Protein AF-A0A679HUK0-F1 (afdb_monomer_lite)

Sequence (175 aa):
MISPETLSTVLRGVQVLDRDTLTGLGFFESKTGNPAFLQAEISVLAPSLSQALGKASPKDMATFYTVVLDVNRKRAVTSGGIFIDNQRRLHLTLANCRSTPSGGQDYTSAMELDTRDEPLLPVSQHRFRTAFQPDEAWIKSSQLEKRPSFPAYETAYGDPAKTIVIDLNRIPPPA

Structure (mmCIF, N/CA/C/O backbone):
data_AF-A0A679HUK0-F1
#
_entry.id   AF-A0A679HUK0-F1
#
loop_
_atom_site.group_PDB
_atom_site.id
_atom_site.type_symbol
_atom_site.label_atom_id
_atom_site.label_alt_id
_atom_site.label_comp_id
_atom_site.label_asym_id
_atom_site.label_entity_id
_atom_site.label_seq_id
_atom_site.pdbx_PDB_ins_code
_atom_site.Cartn_x
_atom_site.Cartn_y
_atom_site.Cartn_z
_atom_site.occupancy
_atom_site.B_iso_or_equiv
_atom_site.auth_seq_id
_atom_site.auth_comp_id
_atom_site.auth_asym_id
_atom_site.auth_atom_id
_atom_site.pdbx_PDB_model_num
ATOM 1 N N . MET A 1 1 ? -16.331 -4.026 5.867 1.00 74.88 1 MET A N 1
ATOM 2 C CA . MET A 1 1 ? -16.150 -4.170 4.408 1.00 74.88 1 MET A CA 1
ATOM 3 C C . MET A 1 1 ? -15.880 -2.800 3.793 1.00 74.88 1 MET A C 1
ATOM 5 O O . MET A 1 1 ? -16.503 -1.832 4.226 1.00 74.88 1 MET A O 1
ATOM 9 N N . ILE A 1 2 ? -14.925 -2.716 2.864 1.00 89.44 2 ILE A N 1
ATOM 10 C CA . ILE A 1 2 ? -14.537 -1.503 2.122 1.00 89.44 2 ILE A CA 1
ATOM 11 C C . ILE A 1 2 ? -14.916 -1.687 0.649 1.00 89.44 2 ILE A C 1
ATOM 13 O O . ILE A 1 2 ? -14.751 -2.791 0.132 1.00 89.44 2 ILE A O 1
ATOM 17 N N . SER A 1 3 ? -15.437 -0.652 -0.014 1.00 93.81 3 SER A N 1
ATOM 18 C CA . SER A 1 3 ? -15.816 -0.751 -1.429 1.00 93.81 3 SER A CA 1
ATOM 19 C C . SER A 1 3 ? -14.599 -0.599 -2.361 1.00 93.81 3 SER A C 1
ATOM 21 O O . SER A 1 3 ? -13.603 0.026 -1.967 1.00 93.81 3 SER A O 1
ATOM 23 N N . PRO A 1 4 ? -14.651 -1.136 -3.594 1.00 95.00 4 PRO A N 1
ATOM 24 C CA . PRO A 1 4 ? -13.593 -0.950 -4.589 1.00 95.00 4 PRO A CA 1
ATOM 25 C C . PRO A 1 4 ? -13.323 0.524 -4.921 1.00 95.00 4 PRO A C 1
ATOM 27 O O . PRO A 1 4 ? -12.180 0.909 -5.162 1.00 95.00 4 PRO A O 1
ATOM 30 N N . GLU A 1 5 ? -14.351 1.370 -4.906 1.00 95.25 5 GLU A N 1
ATOM 31 C CA . GLU A 1 5 ? -14.251 2.798 -5.220 1.00 95.25 5 GLU A CA 1
ATOM 32 C C . GLU A 1 5 ? -13.513 3.546 -4.108 1.00 95.25 5 GLU A C 1
ATOM 34 O O . GLU A 1 5 ? -12.573 4.294 -4.385 1.00 95.25 5 GLU A O 1
ATOM 39 N N . THR A 1 6 ? -13.863 3.286 -2.840 1.00 94.50 6 THR A N 1
ATOM 40 C CA . THR A 1 6 ? -13.121 3.825 -1.691 1.00 94.50 6 THR A CA 1
ATOM 41 C C . THR A 1 6 ? -11.671 3.362 -1.726 1.00 94.50 6 THR A C 1
ATOM 43 O O . THR A 1 6 ? -10.765 4.169 -1.523 1.00 94.50 6 THR A O 1
ATOM 46 N N . LEU A 1 7 ? -11.429 2.082 -2.023 1.00 95.31 7 LEU A N 1
ATOM 47 C CA . LEU A 1 7 ? -10.069 1.560 -2.086 1.00 95.31 7 LEU A CA 1
ATOM 48 C C . LEU A 1 7 ? -9.275 2.162 -3.253 1.00 95.31 7 LEU A C 1
ATOM 50 O O . LEU A 1 7 ? -8.096 2.454 -3.094 1.00 95.31 7 LEU A O 1
ATOM 54 N N . SER A 1 8 ? -9.917 2.441 -4.388 1.00 96.19 8 SER A N 1
ATOM 55 C CA . SER A 1 8 ? -9.291 3.168 -5.498 1.00 96.19 8 SER A CA 1
ATOM 56 C C . SER A 1 8 ? -8.865 4.576 -5.082 1.00 96.19 8 SER A C 1
ATOM 58 O O . SER A 1 8 ? -7.758 5.004 -5.399 1.00 96.19 8 SER A O 1
ATOM 60 N N . THR A 1 9 ? -9.718 5.295 -4.344 1.00 95.12 9 THR A N 1
ATOM 61 C CA . THR A 1 9 ? -9.385 6.615 -3.782 1.00 95.12 9 THR A CA 1
ATOM 62 C C . THR A 1 9 ? -8.220 6.531 -2.802 1.00 95.12 9 THR A C 1
ATOM 64 O O . THR A 1 9 ? -7.306 7.347 -2.886 1.00 95.12 9 THR A O 1
ATOM 67 N N . VAL A 1 10 ? -8.195 5.510 -1.941 1.00 95.38 10 VAL A N 1
ATOM 68 C CA . VAL A 1 10 ? -7.056 5.260 -1.051 1.00 95.38 10 VAL A CA 1
ATOM 69 C C . VAL A 1 10 ? -5.779 5.011 -1.855 1.00 95.38 10 VAL A C 1
ATOM 71 O O . VAL A 1 10 ? -4.801 5.716 -1.656 1.00 95.38 10 VAL A O 1
ATOM 74 N N . LEU A 1 11 ? -5.763 4.065 -2.797 1.00 95.75 11 LEU A N 1
ATOM 75 C CA . LEU A 1 11 ? -4.545 3.746 -3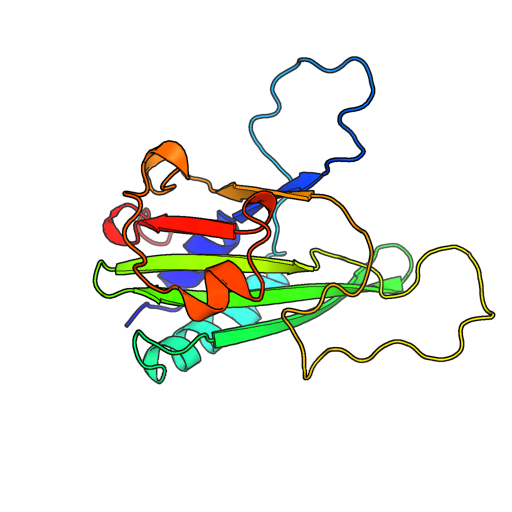.554 1.00 95.75 11 LEU A CA 1
ATOM 76 C C . LEU A 1 11 ? -4.025 4.950 -4.359 1.00 95.75 11 LEU A C 1
ATOM 78 O O . LEU A 1 11 ? -2.816 5.155 -4.424 1.00 95.75 11 LEU A O 1
ATOM 82 N N . ARG A 1 12 ? -4.918 5.795 -4.899 1.00 95.25 12 ARG A N 1
ATOM 83 C CA . ARG A 1 12 ? -4.548 7.066 -5.558 1.00 95.25 12 ARG A CA 1
ATOM 84 C C . ARG A 1 12 ? -3.861 8.052 -4.611 1.00 95.25 12 ARG A C 1
ATOM 86 O O . ARG A 1 12 ? -3.004 8.821 -5.040 1.00 95.25 12 ARG A O 1
ATOM 93 N N . GLY A 1 13 ? -4.245 8.035 -3.339 1.00 93.81 13 GLY A N 1
ATOM 94 C CA . GLY A 1 13 ? -3.701 8.897 -2.298 1.00 93.81 13 GLY A CA 1
ATOM 95 C C . GLY A 1 13 ? -2.311 8.499 -1.801 1.00 93.81 13 GLY A C 1
ATOM 96 O O . GLY A 1 13 ? -1.624 9.325 -1.202 1.00 93.81 13 GLY A O 1
ATOM 97 N N . VAL A 1 14 ? -1.865 7.263 -2.049 1.00 94.44 14 VAL A N 1
ATOM 98 C CA . VAL A 1 14 ? -0.568 6.770 -1.565 1.00 94.44 14 VAL A CA 1
ATOM 99 C C . VAL A 1 14 ? 0.572 7.370 -2.383 1.00 94.44 14 VAL A C 1
ATOM 101 O O . VAL A 1 14 ? 0.642 7.208 -3.601 1.00 94.44 14 VAL A O 1
ATOM 104 N N . GLN A 1 15 ? 1.495 8.028 -1.690 1.00 93.44 15 GLN A N 1
ATOM 105 C CA . GLN A 1 15 ? 2.671 8.670 -2.264 1.00 93.44 15 GLN A CA 1
ATOM 106 C C . GLN A 1 15 ? 3.953 8.015 -1.752 1.00 93.44 15 GLN A C 1
ATOM 108 O O . GLN A 1 15 ? 4.012 7.493 -0.637 1.00 93.44 15 GLN A O 1
ATOM 113 N N . VAL A 1 16 ? 5.002 8.096 -2.561 1.00 90.12 16 VAL A N 1
ATOM 114 C CA . VAL A 1 16 ? 6.350 7.629 -2.258 1.00 90.12 16 VAL A CA 1
ATOM 115 C C . VAL A 1 16 ? 7.332 8.785 -2.397 1.00 90.12 16 VAL A C 1
ATOM 117 O O . VAL A 1 16 ? 7.337 9.517 -3.386 1.00 90.12 16 VAL A O 1
ATOM 120 N N . LEU A 1 17 ? 8.157 8.948 -1.370 1.00 87.81 17 LEU A N 1
ATOM 121 C CA . LEU A 1 17 ? 9.232 9.925 -1.278 1.00 87.81 17 LEU A CA 1
ATOM 122 C C . LEU A 1 17 ? 10.555 9.162 -1.336 1.00 87.81 17 LEU A C 1
ATOM 124 O O . LEU A 1 17 ? 10.914 8.469 -0.379 1.00 87.81 17 LEU A O 1
ATOM 128 N N . ASP A 1 18 ? 11.263 9.259 -2.457 1.00 79.62 18 ASP A N 1
ATOM 129 C CA . ASP A 1 18 ? 12.566 8.615 -2.610 1.00 79.62 18 ASP A CA 1
ATOM 130 C C . ASP A 1 18 ? 13.576 9.221 -1.627 1.00 79.62 18 ASP A C 1
ATOM 132 O O . ASP A 1 18 ? 13.618 10.432 -1.405 1.00 79.62 18 ASP A O 1
ATOM 136 N N . ARG A 1 19 ? 14.375 8.366 -0.979 1.00 68.44 19 ARG A N 1
ATOM 137 C CA . ARG A 1 19 ? 15.336 8.813 0.039 1.00 68.44 19 ARG A CA 1
ATOM 138 C C . ARG A 1 19 ? 16.666 9.252 -0.576 1.00 68.44 19 ARG A C 1
ATOM 140 O O . ARG A 1 19 ? 17.366 10.056 0.035 1.00 68.44 19 ARG A O 1
ATOM 147 N N . ASP A 1 20 ? 16.993 8.762 -1.769 1.00 55.72 20 ASP A N 1
ATOM 148 C CA . ASP A 1 20 ? 18.279 9.020 -2.428 1.00 55.72 20 ASP A CA 1
ATOM 149 C C . ASP A 1 20 ? 18.367 10.436 -3.032 1.00 55.72 20 ASP A C 1
ATOM 151 O O . ASP A 1 20 ? 19.447 11.022 -3.091 1.00 55.72 20 ASP A O 1
ATOM 155 N N . THR A 1 21 ? 17.230 11.057 -3.364 1.00 48.22 21 THR A N 1
ATOM 156 C CA . THR A 1 21 ? 17.136 12.452 -3.843 1.00 48.22 21 THR A CA 1
ATOM 157 C C . THR A 1 21 ? 17.278 13.509 -2.741 1.00 48.22 21 THR A C 1
ATOM 159 O O . THR A 1 21 ? 17.361 14.696 -3.043 1.00 48.22 21 THR A O 1
ATOM 162 N N . LEU A 1 22 ? 17.376 13.119 -1.464 1.00 49.84 22 LEU A N 1
ATOM 163 C CA . LEU A 1 22 ? 17.515 14.048 -0.330 1.00 49.84 22 LEU A C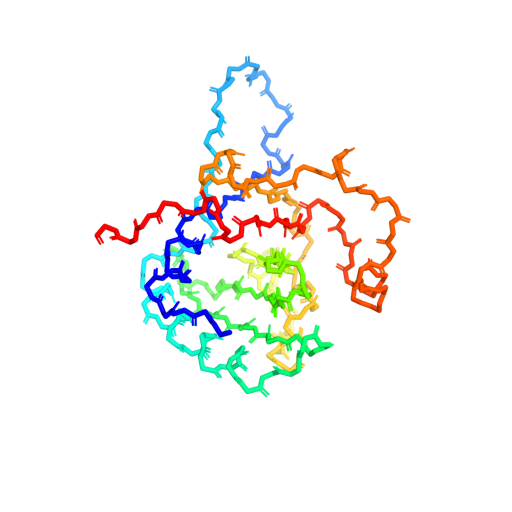A 1
ATOM 164 C C . LEU A 1 22 ? 18.954 14.565 -0.111 1.00 49.84 22 LEU A C 1
ATOM 166 O O . LEU A 1 22 ? 19.227 15.198 0.908 1.00 49.84 22 LEU A O 1
ATOM 170 N N . THR A 1 23 ? 19.890 14.291 -1.027 1.00 45.94 23 THR A N 1
ATOM 171 C CA . THR A 1 23 ? 21.329 14.578 -0.855 1.00 45.94 23 THR A CA 1
ATOM 172 C C . THR A 1 23 ? 21.846 15.859 -1.521 1.00 45.94 23 THR A C 1
ATOM 174 O O . THR A 1 23 ? 23.033 16.151 -1.406 1.00 45.94 23 THR A O 1
ATOM 177 N N . GLY A 1 24 ? 21.007 16.690 -2.145 1.00 39.47 24 GLY A N 1
ATOM 178 C CA . GLY A 1 24 ? 21.480 17.920 -2.792 1.00 39.47 24 GLY A CA 1
ATOM 179 C C . GLY A 1 24 ? 20.484 19.066 -2.695 1.00 39.47 24 GLY A C 1
ATOM 180 O O . GLY A 1 24 ? 19.323 18.886 -3.034 1.00 39.47 24 GLY A O 1
ATOM 181 N N . LEU A 1 25 ? 20.961 20.220 -2.210 1.00 41.47 25 LEU A N 1
ATOM 182 C CA . LEU A 1 25 ? 20.344 21.557 -2.228 1.00 41.47 25 LEU A CA 1
ATOM 183 C C . LEU A 1 25 ? 18.920 21.621 -2.823 1.00 41.47 25 LEU A C 1
ATOM 185 O O . LEU A 1 25 ? 18.734 21.892 -4.006 1.00 41.47 25 LEU A O 1
ATOM 189 N N . GLY A 1 26 ? 17.914 21.414 -1.976 1.00 38.38 26 GLY A N 1
ATOM 190 C CA . GLY A 1 26 ? 16.516 21.396 -2.400 1.00 38.38 26 GLY A CA 1
ATOM 191 C C . GLY A 1 26 ? 15.547 21.461 -1.228 1.00 38.38 26 GLY A C 1
ATOM 192 O O . GLY A 1 26 ? 14.605 20.685 -1.157 1.00 38.38 26 GLY A O 1
ATOM 193 N N . PHE A 1 27 ? 15.761 22.392 -0.295 1.00 38.78 27 PHE A N 1
ATOM 194 C CA . PHE A 1 27 ? 14.793 22.764 0.752 1.00 38.78 27 PHE A CA 1
ATOM 195 C C . PHE A 1 27 ? 13.560 23.510 0.182 1.00 38.78 27 PHE A C 1
ATOM 197 O O . PHE A 1 27 ? 12.989 24.373 0.840 1.00 38.78 27 PHE A O 1
ATOM 204 N N . PHE A 1 28 ? 13.135 23.182 -1.040 1.00 40.59 28 PHE A N 1
ATOM 205 C CA . PHE A 1 28 ? 11.880 23.644 -1.623 1.00 40.59 28 PHE A CA 1
ATOM 206 C C . PHE A 1 28 ? 10.908 22.468 -1.688 1.00 40.59 28 PHE A C 1
ATOM 208 O O . PHE A 1 28 ? 10.855 21.716 -2.651 1.00 40.59 28 PHE A O 1
ATOM 215 N N . GLU A 1 29 ? 10.202 22.302 -0.573 1.00 42.00 29 GLU A N 1
ATOM 216 C CA . GLU A 1 29 ? 8.801 21.896 -0.448 1.00 42.00 29 GLU A CA 1
ATOM 217 C C . GLU A 1 29 ? 8.081 21.429 -1.738 1.00 42.00 29 GLU A C 1
ATOM 219 O O . GLU A 1 29 ? 7.153 22.077 -2.210 1.00 42.00 29 GLU A O 1
ATOM 224 N N . SER A 1 30 ? 8.399 20.243 -2.264 1.00 42.25 30 SER A N 1
ATOM 225 C CA . SER A 1 30 ? 7.386 19.445 -2.963 1.00 42.25 30 SER A CA 1
ATOM 226 C C . SER A 1 30 ? 6.731 18.529 -1.932 1.00 42.25 30 SER A C 1
ATOM 228 O O . SER A 1 30 ? 7.157 17.399 -1.703 1.00 42.25 30 SER A O 1
ATOM 230 N N . LYS A 1 31 ? 5.690 19.037 -1.259 1.00 53.00 31 LYS A N 1
ATOM 231 C CA . LYS A 1 31 ? 4.827 18.259 -0.340 1.00 53.00 31 LYS A CA 1
ATOM 232 C C . LYS A 1 31 ? 4.193 17.022 -0.997 1.00 53.00 31 LYS A C 1
ATOM 234 O O . LYS A 1 31 ? 3.663 16.160 -0.302 1.00 53.00 31 LYS A O 1
ATOM 239 N N . THR A 1 32 ? 4.234 16.939 -2.320 1.00 60.78 32 THR A N 1
ATOM 240 C CA . THR A 1 32 ? 3.709 15.854 -3.140 1.00 60.78 32 THR A CA 1
ATOM 241 C C . THR A 1 32 ? 4.833 14.900 -3.535 1.00 60.78 32 THR A C 1
ATOM 243 O O . THR A 1 32 ? 5.696 15.238 -4.340 1.00 60.78 32 THR A O 1
ATOM 246 N N . GLY A 1 33 ? 4.825 13.700 -2.947 1.00 76.69 33 GLY A N 1
ATOM 247 C CA . GLY A 1 33 ? 5.634 12.584 -3.437 1.00 76.69 33 GLY A CA 1
ATOM 248 C C . GLY A 1 33 ? 5.146 12.068 -4.790 1.00 76.69 33 GLY A C 1
ATOM 249 O O . GLY A 1 33 ? 4.175 12.573 -5.350 1.00 76.69 33 GLY A O 1
ATOM 250 N N . ASN A 1 34 ? 5.826 11.051 -5.313 1.00 88.62 34 ASN A N 1
ATOM 251 C CA . ASN A 1 34 ? 5.396 10.357 -6.522 1.00 88.62 34 ASN A CA 1
ATOM 252 C C . ASN A 1 34 ? 4.272 9.368 -6.180 1.00 88.62 34 ASN A C 1
ATOM 254 O O . ASN A 1 34 ? 4.398 8.673 -5.169 1.00 88.62 34 ASN A O 1
ATOM 258 N N . PRO A 1 35 ? 3.239 9.190 -7.023 1.00 92.06 35 PRO A N 1
ATOM 259 C CA . PRO A 1 35 ? 2.213 8.182 -6.776 1.00 92.06 35 PRO A CA 1
ATOM 260 C C . PRO A 1 35 ? 2.833 6.794 -6.598 1.00 92.06 35 PRO A C 1
ATOM 262 O O . PRO A 1 35 ? 3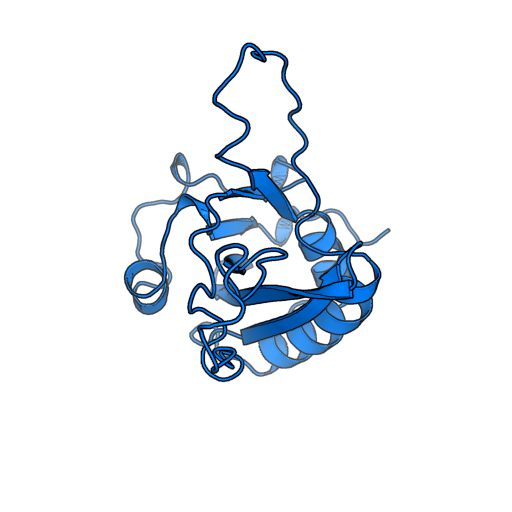.705 6.390 -7.378 1.00 92.06 35 PRO A O 1
ATOM 265 N N . ALA A 1 36 ? 2.400 6.054 -5.579 1.00 92.12 36 ALA A N 1
ATOM 266 C CA . ALA A 1 36 ? 2.870 4.689 -5.347 1.00 92.12 36 ALA A CA 1
ATOM 267 C C . ALA A 1 36 ? 2.347 3.724 -6.419 1.00 92.12 36 ALA A C 1
ATOM 269 O O . ALA A 1 36 ? 3.081 2.856 -6.882 1.00 92.12 36 ALA A O 1
ATOM 270 N N . PHE A 1 37 ? 1.100 3.934 -6.847 1.00 93.19 37 PHE A N 1
ATOM 271 C CA . PHE A 1 37 ? 0.391 3.087 -7.799 1.00 93.19 37 PHE A CA 1
ATOM 272 C C . PHE A 1 37 ? 0.022 3.872 -9.057 1.00 93.19 37 PHE A C 1
ATOM 274 O O . PHE A 1 37 ? -0.429 5.017 -8.987 1.00 93.19 37 PHE A O 1
ATOM 281 N N . LEU A 1 38 ? 0.173 3.240 -10.218 1.00 91.19 38 LEU A N 1
ATOM 282 C CA . LEU A 1 38 ? -0.326 3.755 -11.489 1.00 91.19 38 LEU A CA 1
ATOM 283 C C . LEU A 1 38 ? -1.834 3.519 -11.609 1.00 91.19 38 LEU A C 1
ATOM 285 O O . LEU A 1 38 ? -2.364 2.542 -11.087 1.00 91.19 38 LEU A O 1
ATOM 289 N N . GLN A 1 39 ? -2.532 4.351 -12.386 1.00 91.69 39 GLN A N 1
ATOM 290 C CA . GLN A 1 39 ? -3.981 4.202 -12.583 1.00 91.69 39 GLN A CA 1
ATOM 291 C C . GLN A 1 39 ? -4.370 2.807 -13.112 1.00 91.69 39 GLN A C 1
ATOM 293 O O . GLN A 1 39 ? -5.376 2.251 -12.679 1.00 91.69 39 GLN A O 1
ATOM 298 N N . ALA A 1 40 ? -3.550 2.217 -13.988 1.00 90.38 40 ALA A N 1
ATOM 299 C CA . ALA A 1 40 ? -3.753 0.856 -14.482 1.00 90.38 40 ALA A CA 1
ATOM 300 C C . ALA A 1 40 ? -3.616 -0.205 -13.373 1.00 90.38 40 ALA A C 1
ATOM 302 O O . ALA A 1 40 ? -4.396 -1.153 -13.338 1.00 90.38 40 ALA A O 1
ATOM 303 N N . GLU A 1 41 ? -2.673 -0.029 -12.440 1.00 91.94 41 GLU A N 1
ATOM 304 C CA . GLU A 1 41 ? -2.522 -0.921 -11.284 1.00 91.94 41 GLU A CA 1
ATOM 305 C C . GLU A 1 41 ? -3.722 -0.792 -10.346 1.00 91.94 41 GLU A C 1
ATOM 307 O O . GLU A 1 41 ? -4.278 -1.798 -9.918 1.00 91.94 41 GLU A O 1
ATOM 312 N N . ILE A 1 42 ? -4.177 0.436 -10.081 1.00 95.00 42 ILE A N 1
ATOM 313 C CA . ILE A 1 42 ? -5.326 0.711 -9.207 1.00 95.00 42 ILE A CA 1
ATOM 314 C C . ILE A 1 42 ? -6.592 0.036 -9.739 1.00 95.00 42 ILE A C 1
ATOM 316 O O . ILE A 1 42 ? -7.309 -0.600 -8.969 1.00 95.00 42 ILE A O 1
ATOM 320 N N . SER A 1 43 ? -6.838 0.114 -11.050 1.00 94.06 43 SER A N 1
ATOM 321 C CA . SER A 1 43 ? -7.996 -0.518 -11.693 1.00 94.06 43 SER A CA 1
ATOM 322 C C . SER A 1 43 ? -8.032 -2.046 -11.538 1.00 94.06 43 SER A C 1
ATOM 324 O O . SER A 1 43 ? -9.114 -2.625 -11.581 1.00 94.06 43 SER A O 1
ATOM 326 N N . VAL A 1 44 ? -6.883 -2.697 -11.326 1.00 93.69 44 VAL A N 1
ATOM 327 C CA . VAL A 1 44 ? -6.785 -4.150 -11.093 1.00 93.69 44 VAL A CA 1
ATOM 328 C C . VAL A 1 44 ? -6.773 -4.481 -9.596 1.00 93.69 44 VAL A C 1
ATOM 330 O O . VAL A 1 44 ? -7.450 -5.410 -9.144 1.00 93.69 44 VAL A O 1
ATOM 333 N N . LEU A 1 45 ? -6.013 -3.716 -8.810 1.00 95.06 45 LEU A N 1
ATOM 334 C CA . LEU A 1 45 ? -5.797 -3.962 -7.387 1.00 95.06 45 LEU A CA 1
ATOM 335 C C . LEU A 1 45 ? -7.026 -3.642 -6.545 1.00 95.06 45 LEU A C 1
ATOM 337 O O . LEU A 1 45 ? -7.382 -4.437 -5.682 1.00 95.06 45 LEU A O 1
ATOM 341 N N . ALA A 1 46 ? -7.690 -2.511 -6.782 1.00 95.81 46 ALA A N 1
ATOM 342 C CA . ALA A 1 46 ? -8.792 -2.063 -5.938 1.00 95.81 46 ALA A CA 1
ATOM 343 C C . ALA A 1 46 ? -9.963 -3.068 -5.840 1.00 95.81 46 ALA A C 1
ATOM 345 O O . ALA A 1 46 ? -10.360 -3.388 -4.716 1.00 95.81 46 ALA A O 1
ATOM 346 N N . PRO A 1 47 ? -10.511 -3.630 -6.938 1.00 96.00 47 PRO A N 1
ATOM 347 C CA . PRO A 1 47 ? -11.568 -4.637 -6.819 1.00 96.00 47 PRO A CA 1
ATOM 348 C C . PRO A 1 47 ? -11.076 -5.925 -6.142 1.00 96.00 47 PRO A C 1
ATOM 350 O O . PRO A 1 47 ? -11.752 -6.454 -5.259 1.00 96.00 47 PRO A O 1
ATOM 353 N N . SER A 1 48 ? -9.874 -6.391 -6.492 1.00 94.75 48 SER A N 1
ATOM 354 C CA . SER A 1 48 ? -9.291 -7.631 -5.960 1.00 94.75 48 SER A CA 1
ATOM 355 C C . SER A 1 48 ? -9.022 -7.543 -4.454 1.00 94.75 48 SER A C 1
ATOM 357 O O . SER A 1 48 ? -9.388 -8.436 -3.690 1.00 94.75 48 SER A O 1
ATOM 359 N N . LEU A 1 49 ? -8.436 -6.431 -4.007 1.00 95.12 49 LEU A N 1
ATOM 360 C CA . LEU A 1 49 ? -8.148 -6.171 -2.600 1.00 95.12 49 LEU A CA 1
ATOM 361 C C . LEU A 1 49 ? -9.422 -5.900 -1.798 1.00 95.12 49 LEU A C 1
ATOM 363 O O . LEU A 1 49 ? -9.524 -6.369 -0.670 1.00 95.12 49 LEU A O 1
ATOM 367 N N . SER A 1 50 ? -10.416 -5.206 -2.362 1.00 95.25 50 SER A N 1
ATOM 368 C CA . SER A 1 50 ? -11.723 -5.035 -1.710 1.00 95.25 50 SER A CA 1
ATOM 369 C C . SER A 1 50 ? -12.390 -6.392 -1.456 1.00 95.25 50 SER A C 1
ATOM 371 O O . SER A 1 50 ? -12.861 -6.648 -0.345 1.00 95.25 50 SER A O 1
ATOM 373 N N . GLN A 1 51 ? -12.348 -7.302 -2.435 1.00 94.25 51 GLN A N 1
ATOM 374 C CA . GLN A 1 51 ? -12.859 -8.662 -2.275 1.00 94.25 51 GLN A CA 1
ATOM 375 C C . GLN A 1 51 ? -12.057 -9.466 -1.239 1.00 94.25 51 GLN A C 1
ATOM 377 O O . GLN A 1 51 ? -12.656 -10.155 -0.411 1.00 94.25 51 GLN A O 1
ATOM 382 N N . ALA A 1 52 ? -10.724 -9.383 -1.267 1.00 92.62 52 ALA A N 1
ATOM 383 C CA . ALA A 1 52 ? -9.858 -10.065 -0.307 1.00 92.62 52 ALA A CA 1
ATOM 384 C C . ALA A 1 52 ? -10.114 -9.574 1.127 1.00 92.62 52 ALA A C 1
ATOM 386 O O . ALA A 1 52 ? -10.372 -10.381 2.015 1.00 92.62 52 ALA A O 1
ATOM 387 N N . LEU A 1 53 ? -10.164 -8.255 1.335 1.00 92.00 53 LEU A N 1
ATOM 388 C CA . LEU A 1 53 ? -10.479 -7.627 2.623 1.00 92.00 53 LEU A CA 1
ATOM 389 C C . LEU A 1 53 ? -11.917 -7.899 3.087 1.00 92.00 53 LEU A C 1
ATOM 391 O O . LEU A 1 53 ? -12.199 -7.849 4.279 1.00 92.00 53 LEU A O 1
ATOM 395 N N . GLY A 1 54 ? -12.843 -8.176 2.165 1.00 90.25 54 GLY A N 1
ATOM 396 C CA . GLY A 1 54 ? -14.201 -8.613 2.495 1.00 90.25 54 GLY A CA 1
ATOM 397 C C . GLY A 1 54 ? -14.266 -10.033 3.067 1.00 90.25 54 GLY A C 1
ATOM 398 O O . GLY A 1 54 ? -15.199 -10.341 3.804 1.00 90.25 54 GLY A O 1
ATOM 399 N N . LYS A 1 55 ? -13.284 -10.883 2.740 1.00 88.94 55 LYS A N 1
ATOM 400 C CA . LYS A 1 55 ? -13.159 -12.265 3.237 1.00 88.94 55 LYS A CA 1
ATOM 401 C C . LYS A 1 55 ? -12.202 -12.387 4.426 1.00 88.94 55 LYS A C 1
ATOM 403 O O . LYS A 1 55 ? -12.315 -13.340 5.190 1.00 88.94 55 LYS A O 1
ATOM 408 N N . ALA A 1 56 ? -11.265 -11.452 4.549 1.00 83.50 56 ALA A N 1
ATOM 409 C CA . ALA A 1 56 ? -10.261 -11.401 5.599 1.00 83.50 56 ALA A CA 1
ATOM 410 C C . ALA A 1 56 ? -10.890 -11.130 6.975 1.00 83.50 56 ALA A C 1
ATOM 412 O O . ALA A 1 56 ? -11.757 -10.263 7.125 1.00 83.50 56 ALA A O 1
ATOM 413 N N . SER A 1 57 ? -10.411 -11.831 8.002 1.00 78.81 57 SER A N 1
ATOM 414 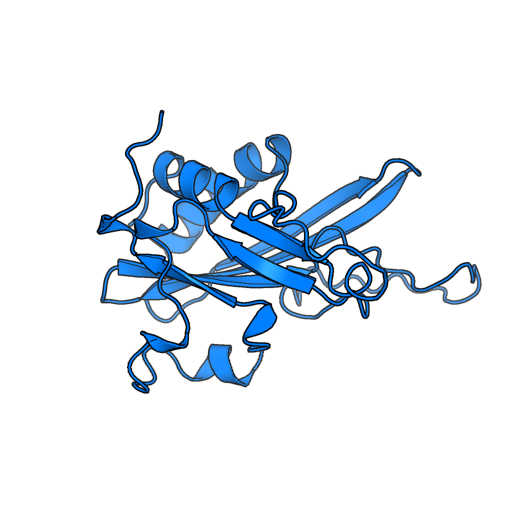C CA . SER A 1 57 ? -10.598 -11.405 9.389 1.00 78.81 57 SER A CA 1
ATOM 415 C C . SER A 1 57 ? -9.946 -10.029 9.596 1.00 78.81 57 SER A C 1
ATOM 417 O O . SER A 1 57 ? -8.954 -9.733 8.932 1.00 78.81 57 SER A O 1
ATOM 419 N N . PRO A 1 58 ? -10.375 -9.213 10.579 1.00 71.88 58 PRO A N 1
ATOM 420 C CA . PRO A 1 58 ? -9.614 -8.028 11.007 1.00 71.88 58 PRO A CA 1
ATOM 421 C C . PRO A 1 58 ? -8.164 -8.334 11.422 1.00 71.88 58 PRO A C 1
ATOM 423 O O . PRO A 1 58 ? -7.373 -7.423 11.647 1.00 71.88 58 PRO A O 1
ATOM 426 N N . LYS A 1 59 ? -7.843 -9.624 11.585 1.00 73.31 59 LYS A N 1
ATOM 427 C CA . LYS A 1 59 ? -6.516 -10.143 11.901 1.00 73.31 59 LYS A CA 1
ATOM 428 C C . LYS A 1 59 ? -5.679 -10.549 10.693 1.00 73.31 59 LYS A C 1
ATOM 430 O O . LYS A 1 59 ? -4.486 -10.786 10.861 1.00 73.31 59 LYS A O 1
ATOM 435 N N . ASP A 1 60 ? -6.296 -10.648 9.524 1.00 82.94 60 ASP A N 1
ATOM 436 C CA . ASP A 1 60 ? -5.648 -11.143 8.321 1.00 82.94 60 ASP A CA 1
ATOM 437 C C . ASP A 1 60 ? -5.206 -9.971 7.446 1.00 82.94 60 ASP A C 1
ATOM 439 O O . ASP A 1 60 ? -5.880 -8.943 7.335 1.00 82.94 60 ASP A O 1
ATOM 443 N N . MET A 1 61 ? -4.065 -10.152 6.790 1.00 87.25 61 MET A N 1
ATOM 444 C CA . MET A 1 61 ? -3.527 -9.204 5.827 1.00 87.25 61 MET A CA 1
ATOM 445 C C . MET A 1 61 ? -3.790 -9.702 4.410 1.00 87.25 61 MET A C 1
AT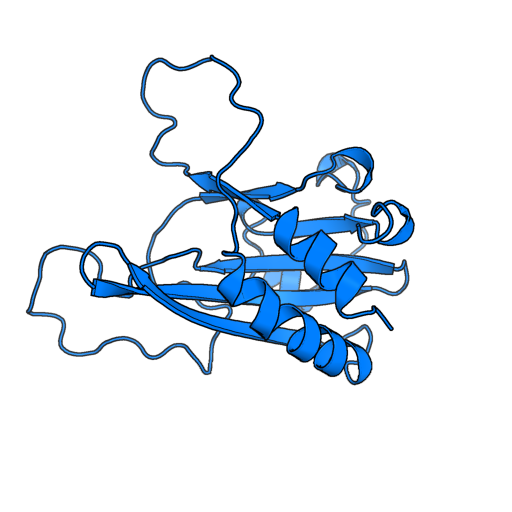OM 447 O O . MET A 1 61 ? -3.397 -10.809 4.048 1.00 87.25 61 MET A O 1
ATOM 451 N N . ALA A 1 62 ? -4.417 -8.864 3.590 1.00 92.06 62 ALA A N 1
ATOM 452 C CA . ALA A 1 62 ? -4.445 -9.076 2.153 1.00 92.06 62 ALA A CA 1
ATOM 453 C C . ALA A 1 62 ? -3.118 -8.587 1.567 1.00 92.06 62 ALA A C 1
ATOM 455 O O . ALA A 1 62 ? -2.682 -7.472 1.847 1.00 92.06 62 ALA A O 1
ATOM 456 N N . THR A 1 63 ? -2.467 -9.406 0.754 1.00 92.75 63 THR A N 1
ATOM 457 C CA . THR A 1 63 ? -1.209 -9.047 0.101 1.00 92.75 63 THR A CA 1
ATOM 458 C C . THR A 1 63 ? -1.422 -8.781 -1.381 1.00 92.75 63 THR A C 1
ATOM 460 O O . THR A 1 63 ? -2.397 -9.231 -1.985 1.00 92.75 63 THR A O 1
ATOM 463 N N . PHE A 1 64 ? -0.520 -8.007 -1.974 1.00 93.50 64 PHE A N 1
ATOM 464 C CA . PHE A 1 64 ? -0.529 -7.731 -3.403 1.00 93.50 64 PHE A CA 1
ATOM 465 C C . PHE A 1 64 ? 0.881 -7.761 -3.972 1.00 93.50 64 PHE A C 1
ATOM 467 O O . PHE A 1 64 ? 1.858 -7.427 -3.300 1.00 93.50 64 PHE A O 1
ATOM 474 N N . TYR A 1 65 ? 0.952 -8.128 -5.246 1.00 92.81 65 TYR A N 1
ATOM 475 C CA . TYR A 1 65 ? 2.176 -8.152 -6.023 1.00 92.81 65 TYR A CA 1
ATOM 476 C C . TYR A 1 65 ? 1.840 -7.807 -7.470 1.00 92.81 65 TYR A C 1
ATOM 478 O O . TYR A 1 65 ? 1.148 -8.564 -8.152 1.00 92.81 65 TYR A O 1
ATOM 486 N N . THR A 1 66 ? 2.312 -6.659 -7.944 1.00 91.00 66 THR A N 1
ATOM 487 C CA . THR A 1 66 ? 2.186 -6.246 -9.341 1.00 91.00 66 THR A CA 1
ATOM 488 C C . THR A 1 66 ? 3.559 -6.149 -9.974 1.00 91.00 66 THR A C 1
ATOM 490 O O . THR A 1 66 ? 4.542 -5.757 -9.344 1.00 91.00 66 THR A O 1
ATOM 493 N N . VAL A 1 67 ? 3.617 -6.522 -11.250 1.00 87.88 67 VAL A N 1
ATOM 494 C CA . VAL A 1 67 ? 4.792 -6.331 -12.095 1.00 87.88 67 VAL A CA 1
ATOM 495 C C . VAL A 1 67 ? 4.374 -5.445 -13.249 1.00 87.88 67 VAL A C 1
ATOM 497 O O . VAL A 1 67 ? 3.474 -5.796 -14.011 1.00 87.88 67 VAL A O 1
ATOM 500 N N . VAL A 1 68 ? 5.047 -4.313 -13.387 1.00 82.81 68 VAL A N 1
ATOM 501 C CA . VAL A 1 68 ? 4.926 -3.427 -14.544 1.00 82.81 68 VAL A CA 1
ATOM 502 C C . VAL A 1 68 ? 6.258 -3.385 -15.280 1.00 82.81 68 VAL A C 1
ATOM 504 O O . VAL A 1 68 ? 7.311 -3.629 -14.695 1.00 82.81 68 VAL A O 1
ATOM 507 N N . LEU A 1 69 ? 6.228 -3.111 -16.581 1.00 78.12 69 LEU A N 1
ATOM 508 C CA . LEU A 1 69 ? 7.450 -2.827 -17.327 1.00 78.12 69 LEU A CA 1
ATOM 509 C C . LEU A 1 69 ? 7.793 -1.348 -17.147 1.00 78.12 69 LEU A C 1
ATOM 511 O O . LEU A 1 69 ? 6.939 -0.488 -17.362 1.00 78.12 69 LEU A O 1
ATOM 515 N N . ASP A 1 70 ? 9.026 -1.058 -16.744 1.00 71.06 70 ASP A N 1
ATOM 516 C CA . ASP A 1 70 ? 9.537 0.307 -16.687 1.00 71.06 70 ASP A CA 1
ATOM 517 C C . ASP A 1 70 ? 9.809 0.867 -18.098 1.00 71.06 70 ASP A C 1
ATOM 519 O O . ASP A 1 70 ? 9.654 0.188 -19.120 1.00 71.06 70 ASP A O 1
ATOM 523 N N . VAL A 1 71 ? 10.246 2.127 -18.165 1.00 70.12 71 VAL A N 1
ATOM 524 C CA . VAL A 1 71 ? 10.572 2.816 -19.429 1.00 70.12 71 VAL A CA 1
ATOM 525 C C . VAL A 1 71 ? 11.669 2.119 -20.246 1.00 70.12 71 VAL A C 1
ATOM 527 O O . VAL A 1 71 ? 11.715 2.270 -21.464 1.00 70.12 71 VAL A O 1
ATOM 530 N N . ASN A 1 72 ? 12.516 1.317 -19.598 1.00 73.06 72 ASN A N 1
ATOM 531 C CA . ASN A 1 72 ? 13.587 0.536 -20.212 1.00 73.06 72 ASN A CA 1
ATOM 532 C C . ASN A 1 72 ? 13.177 -0.928 -20.456 1.00 73.06 72 ASN A C 1
ATOM 534 O O . ASN A 1 72 ? 14.034 -1.763 -20.744 1.00 73.06 72 ASN A O 1
ATOM 538 N N . ARG A 1 73 ? 11.878 -1.253 -20.345 1.00 72.38 73 ARG A N 1
ATOM 539 C CA . ARG A 1 73 ? 11.311 -2.610 -20.444 1.00 72.38 73 ARG A CA 1
ATOM 540 C C . ARG A 1 73 ? 11.850 -3.595 -19.401 1.00 72.38 73 ARG A C 1
ATOM 542 O O . ARG A 1 73 ? 11.755 -4.807 -19.598 1.00 72.38 73 ARG A O 1
ATOM 549 N N . LYS A 1 74 ? 12.390 -3.107 -18.286 1.00 76.50 74 LYS A N 1
ATOM 550 C CA . LYS A 1 74 ? 12.747 -3.931 -17.129 1.00 76.50 74 LYS A CA 1
ATOM 551 C C . LYS A 1 74 ? 11.515 -4.158 -16.262 1.00 76.50 74 LYS A C 1
ATOM 553 O O . LYS A 1 74 ? 10.629 -3.312 -16.181 1.00 76.50 74 LYS A O 1
ATOM 558 N N . ARG A 1 75 ? 11.455 -5.311 -15.599 1.00 80.62 75 ARG A N 1
ATOM 559 C CA . ARG A 1 75 ? 10.389 -5.624 -14.642 1.00 80.62 75 ARG A CA 1
ATOM 560 C C . ARG A 1 75 ? 10.558 -4.767 -13.393 1.00 80.62 75 ARG A C 1
ATOM 562 O O . ARG A 1 75 ? 11.596 -4.834 -12.742 1.00 80.62 75 ARG A O 1
ATOM 569 N N . ALA A 1 76 ? 9.533 -3.999 -13.060 1.00 85.00 76 ALA A N 1
ATOM 570 C CA . ALA A 1 76 ? 9.437 -3.210 -11.847 1.00 85.00 76 ALA A CA 1
ATOM 571 C C . ALA A 1 76 ? 8.290 -3.752 -10.990 1.00 85.00 76 ALA A C 1
ATOM 573 O O . ALA A 1 76 ? 7.164 -3.914 -11.460 1.00 85.00 76 ALA A O 1
ATOM 574 N N . VAL A 1 77 ? 8.601 -4.056 -9.736 1.00 88.31 77 VAL A N 1
ATOM 575 C CA . VAL A 1 77 ? 7.698 -4.698 -8.784 1.00 88.31 77 VAL A CA 1
ATOM 576 C C . VAL A 1 77 ? 7.130 -3.660 -7.826 1.00 88.31 77 VAL A C 1
ATOM 578 O O . VAL A 1 77 ? 7.884 -2.900 -7.210 1.00 88.31 77 VAL A O 1
ATOM 581 N N . THR A 1 78 ? 5.812 -3.674 -7.653 1.00 91.31 78 THR A N 1
ATOM 582 C CA . THR A 1 78 ? 5.125 -2.982 -6.560 1.00 91.31 78 THR A CA 1
ATOM 583 C C . THR A 1 78 ? 4.398 -4.031 -5.729 1.00 91.31 78 THR A C 1
ATOM 585 O O . THR A 1 78 ? 3.547 -4.764 -6.229 1.00 91.31 78 THR A O 1
ATOM 588 N N . SER A 1 79 ? 4.764 -4.163 -4.458 1.00 92.19 79 SER A N 1
ATOM 589 C CA . SER A 1 79 ? 4.226 -5.225 -3.608 1.00 92.19 79 SER A CA 1
ATOM 590 C C . SER A 1 79 ? 4.145 -4.799 -2.154 1.00 92.19 79 SER A C 1
ATOM 592 O O . SER A 1 79 ? 4.857 -3.895 -1.699 1.00 92.19 79 SER A O 1
ATOM 594 N N . GLY A 1 80 ? 3.254 -5.452 -1.423 1.00 92.38 80 GLY A N 1
ATOM 595 C CA . GLY A 1 80 ? 2.978 -5.080 -0.054 1.00 92.38 80 GLY A CA 1
ATOM 59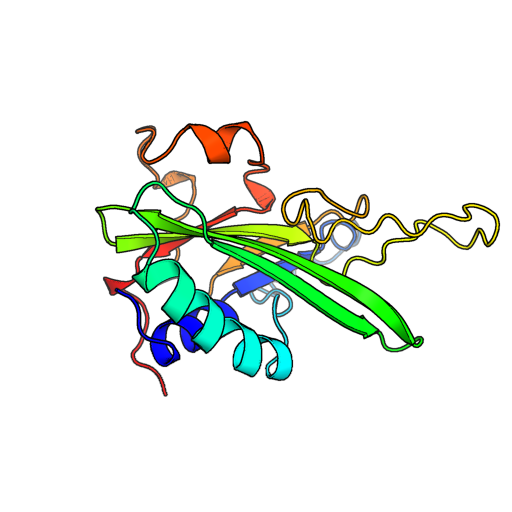6 C C . GLY A 1 80 ? 1.785 -5.808 0.536 1.00 92.38 80 GLY A C 1
ATOM 597 O O . GLY A 1 80 ? 1.327 -6.837 0.030 1.00 92.38 80 GLY A O 1
ATOM 598 N N . GLY A 1 81 ? 1.282 -5.237 1.622 1.00 92.38 81 GLY A N 1
ATOM 599 C CA . GLY A 1 81 ? 0.152 -5.766 2.361 1.00 92.38 81 GLY A CA 1
ATOM 600 C C . GLY A 1 81 ? -0.755 -4.670 2.888 1.00 92.38 81 GLY A C 1
ATOM 601 O O . GLY A 1 81 ? -0.328 -3.539 3.129 1.00 92.38 81 GLY A O 1
ATOM 602 N N . ILE A 1 82 ? -2.024 -5.026 3.040 1.00 92.69 82 ILE A N 1
ATOM 603 C CA . ILE A 1 82 ? -3.085 -4.166 3.533 1.00 92.69 82 ILE A CA 1
ATOM 604 C C . ILE A 1 82 ? -3.976 -4.939 4.502 1.00 92.69 82 ILE A C 1
ATOM 606 O O . ILE A 1 82 ? -4.358 -6.082 4.248 1.00 92.69 82 ILE A O 1
ATOM 610 N N . PHE A 1 83 ? -4.346 -4.301 5.604 1.00 91.00 83 PHE A N 1
ATOM 611 C CA . PHE A 1 83 ? -5.385 -4.801 6.500 1.00 91.00 83 PHE A CA 1
ATOM 612 C C . PHE A 1 83 ? -6.211 -3.645 7.063 1.00 91.00 83 PHE A C 1
ATOM 614 O O . PHE A 1 83 ? -5.806 -2.481 7.005 1.00 91.00 83 PHE A O 1
ATOM 621 N N . ILE A 1 84 ? -7.395 -3.965 7.584 1.00 89.94 84 ILE A N 1
ATOM 622 C CA . ILE A 1 84 ? -8.287 -2.997 8.226 1.00 89.94 84 ILE A CA 1
ATOM 623 C C . ILE A 1 84 ? -8.517 -3.444 9.663 1.00 89.94 84 ILE A C 1
ATOM 625 O O . ILE A 1 84 ? -8.980 -4.558 9.900 1.00 89.94 84 ILE A O 1
ATOM 629 N N . ASP A 1 85 ? -8.217 -2.562 10.612 1.00 86.38 85 ASP A N 1
ATOM 630 C CA . ASP A 1 85 ? -8.431 -2.844 12.026 1.00 86.38 85 ASP A CA 1
ATOM 631 C C . ASP A 1 85 ? -9.885 -2.595 12.473 1.00 86.38 85 ASP A C 1
ATOM 633 O O . ASP A 1 85 ? -10.743 -2.084 11.744 1.00 86.38 85 ASP A O 1
ATOM 637 N N . ASN A 1 86 ? -10.165 -2.932 13.733 1.00 85.00 86 ASN A N 1
ATOM 638 C CA . ASN A 1 86 ? -11.489 -2.768 14.339 1.00 85.00 86 ASN A CA 1
ATOM 639 C C . ASN A 1 86 ? -11.942 -1.298 14.447 1.00 85.00 86 ASN A C 1
ATOM 641 O O . ASN A 1 86 ? -13.125 -1.038 14.653 1.00 85.00 86 ASN A O 1
ATOM 645 N N . GLN A 1 87 ? -11.024 -0.338 14.319 1.00 86.50 87 GLN A N 1
ATOM 646 C CA . GLN A 1 87 ? -11.295 1.101 14.364 1.00 86.50 87 GLN A CA 1
ATOM 647 C C . GLN A 1 87 ? -11.535 1.678 12.960 1.00 86.50 87 GLN A C 1
ATOM 649 O O . GLN A 1 87 ? -11.632 2.895 12.807 1.00 86.50 87 GLN A O 1
ATOM 654 N N . ARG A 1 88 ? -11.658 0.813 11.939 1.00 89.62 88 ARG A N 1
ATOM 655 C CA . ARG A 1 88 ? -11.765 1.177 10.519 1.00 89.62 88 ARG A CA 1
ATOM 656 C C . ARG A 1 88 ? -10.562 1.978 10.021 1.00 89.62 88 ARG A C 1
ATOM 658 O O . ARG A 1 88 ? -10.709 2.837 9.151 1.00 89.62 88 ARG A O 1
ATOM 665 N N . ARG A 1 89 ? -9.372 1.689 10.541 1.00 90.81 89 ARG A N 1
ATOM 666 C CA . ARG A 1 89 ? -8.128 2.241 10.007 1.00 90.81 89 ARG A CA 1
ATOM 667 C C . ARG A 1 89 ? -7.529 1.240 9.041 1.00 90.81 89 ARG A C 1
ATOM 669 O O . ARG A 1 89 ? -7.423 0.054 9.351 1.00 90.81 89 ARG A O 1
ATOM 676 N N . LEU A 1 90 ? -7.172 1.722 7.862 1.00 92.56 90 LEU A N 1
ATOM 677 C CA . LEU A 1 90 ? -6.487 0.939 6.851 1.00 92.56 90 LEU A CA 1
ATOM 678 C C . LEU A 1 90 ? -4.989 1.111 7.058 1.00 92.56 90 LEU A C 1
ATOM 680 O O . LEU A 1 90 ? -4.469 2.225 7.021 1.00 92.56 90 LEU A O 1
ATOM 684 N N . HIS A 1 91 ? -4.317 -0.007 7.278 1.00 91.62 91 HIS A N 1
ATOM 685 C CA . HIS A 1 91 ? -2.872 -0.087 7.403 1.00 91.62 91 HIS A CA 1
ATOM 686 C C . HIS A 1 91 ? -2.322 -0.624 6.094 1.00 91.62 91 HIS A C 1
ATOM 688 O O . HIS A 1 91 ? -2.772 -1.672 5.628 1.00 91.62 91 HIS A O 1
ATOM 694 N N . LEU A 1 92 ? -1.390 0.103 5.488 1.00 92.12 92 LEU A N 1
ATOM 695 C CA . LEU A 1 92 ? -0.759 -0.276 4.230 1.00 92.12 92 LEU A CA 1
ATOM 696 C C . LEU A 1 92 ? 0.752 -0.226 4.390 1.00 92.12 92 LEU A C 1
ATOM 698 O O . LEU A 1 92 ? 1.300 0.805 4.779 1.00 92.12 92 LEU A O 1
ATOM 702 N N . THR A 1 93 ? 1.409 -1.324 4.034 1.00 91.19 93 THR A N 1
ATOM 703 C CA . THR A 1 93 ? 2.867 -1.438 3.999 1.00 91.19 93 THR A CA 1
ATOM 704 C C . THR A 1 93 ? 3.307 -1.727 2.573 1.00 91.19 93 THR A C 1
ATOM 706 O O . THR A 1 93 ? 2.837 -2.687 1.961 1.00 91.19 93 THR A O 1
ATOM 709 N N . LEU A 1 94 ? 4.222 -0.913 2.045 1.00 91.44 94 LEU A N 1
ATOM 710 C CA . LEU A 1 94 ? 4.872 -1.150 0.755 1.00 91.44 94 LEU A CA 1
ATOM 711 C C . LEU A 1 94 ? 6.237 -1.787 0.977 1.00 91.44 94 LEU A C 1
ATOM 713 O O . LEU A 1 94 ? 7.158 -1.126 1.440 1.00 91.44 94 LEU A O 1
ATOM 717 N N . ALA A 1 95 ? 6.404 -3.049 0.599 1.00 89.00 95 ALA A N 1
ATOM 718 C CA . ALA A 1 95 ? 7.725 -3.674 0.603 1.00 89.00 95 ALA A CA 1
ATOM 719 C C . ALA A 1 95 ? 8.566 -3.168 -0.574 1.00 89.00 95 ALA A C 1
ATOM 721 O O . ALA A 1 95 ? 9.730 -2.783 -0.400 1.00 89.00 95 ALA A O 1
ATOM 722 N N . ASN A 1 96 ? 7.923 -3.101 -1.743 1.00 88.06 96 ASN A N 1
ATOM 723 C CA . ASN A 1 96 ? 8.503 -2.710 -3.018 1.00 88.06 96 ASN A CA 1
ATOM 724 C C . ASN A 1 96 ? 7.636 -1.639 -3.681 1.00 88.06 96 ASN A C 1
ATOM 726 O O . ASN A 1 96 ? 6.410 -1.743 -3.691 1.00 88.06 96 ASN A O 1
ATOM 730 N N . CYS A 1 97 ? 8.274 -0.629 -4.265 1.00 89.12 97 CYS A N 1
ATOM 731 C CA . CYS A 1 97 ? 7.613 0.384 -5.081 1.00 89.12 97 CYS A CA 1
ATOM 732 C C . CYS A 1 97 ? 8.422 0.568 -6.358 1.00 89.12 97 CYS A C 1
ATOM 734 O O . CYS A 1 97 ? 9.525 1.117 -6.305 1.00 89.12 97 CYS A O 1
ATOM 736 N N . ARG A 1 98 ? 7.885 0.085 -7.488 1.00 86.81 98 ARG A N 1
ATOM 737 C CA . ARG A 1 98 ? 8.571 0.059 -8.794 1.00 86.81 98 ARG A CA 1
ATOM 738 C C . ARG A 1 98 ? 10.027 -0.419 -8.694 1.00 86.81 98 ARG A C 1
ATOM 740 O O . ARG A 1 98 ? 10.915 0.084 -9.374 1.00 86.81 98 ARG A O 1
ATOM 747 N N . SER A 1 99 ? 10.272 -1.381 -7.811 1.00 82.44 99 SER A N 1
ATOM 748 C CA . SER A 1 99 ? 11.605 -1.890 -7.515 1.00 82.44 99 SER A CA 1
ATOM 749 C C . SER A 1 99 ? 11.994 -2.932 -8.554 1.00 82.44 99 SER A C 1
ATOM 751 O O . SER A 1 99 ? 11.239 -3.870 -8.804 1.00 82.44 99 SER A O 1
ATOM 753 N N . THR A 1 100 ? 13.156 -2.780 -9.175 1.00 78.56 100 THR A N 1
ATOM 754 C CA . THR A 1 100 ? 13.663 -3.759 -10.137 1.00 78.56 100 THR A CA 1
ATOM 755 C C . THR A 1 100 ? 14.367 -4.896 -9.380 1.00 78.56 100 THR A C 1
ATOM 757 O O . THR A 1 100 ? 15.237 -4.612 -8.555 1.00 78.56 100 THR A O 1
ATOM 760 N N . PRO A 1 101 ? 14.040 -6.181 -9.631 1.00 67.44 101 PRO A N 1
ATOM 761 C CA . PRO A 1 101 ? 14.656 -7.333 -8.947 1.00 67.44 101 PRO A CA 1
ATOM 762 C C . PRO A 1 101 ? 16.169 -7.530 -9.171 1.00 67.44 101 PRO A C 1
ATOM 764 O O . PRO A 1 101 ? 16.738 -8.518 -8.723 1.00 67.44 101 PRO A O 1
ATOM 767 N N . SER A 1 102 ? 16.843 -6.616 -9.867 1.00 58.31 102 SER A N 1
ATOM 768 C CA . SER A 1 102 ? 18.255 -6.707 -10.231 1.00 58.31 102 SER A CA 1
ATOM 769 C C . SER A 1 102 ? 18.976 -5.432 -9.798 1.00 58.31 102 SER A C 1
ATOM 771 O O . SER A 1 102 ? 18.839 -4.380 -10.433 1.00 58.31 102 SER A O 1
ATOM 773 N N . GLY A 1 103 ? 19.742 -5.515 -8.713 1.00 46.31 103 GLY A N 1
ATOM 774 C CA . GLY A 1 103 ? 20.721 -4.488 -8.385 1.00 46.31 103 GLY A CA 1
ATOM 775 C C . GLY A 1 103 ? 21.837 -4.498 -9.428 1.00 46.31 103 GLY A C 1
ATOM 776 O O . GLY A 1 103 ? 22.535 -5.492 -9.569 1.00 46.31 103 GLY A O 1
ATOM 777 N N . GLY A 1 104 ? 22.019 -3.388 -10.137 1.00 41.44 104 GLY A N 1
ATOM 778 C CA . GLY A 1 104 ? 23.234 -3.143 -10.910 1.00 41.44 104 GLY A CA 1
ATOM 779 C C . GLY A 1 104 ? 23.307 -3.827 -12.276 1.00 41.44 104 GLY A C 1
ATOM 780 O O . GLY A 1 104 ? 22.543 -4.714 -12.628 1.00 41.44 104 GLY A O 1
ATOM 781 N N . GLN A 1 105 ? 24.237 -3.335 -13.080 1.00 40.00 105 GLN A N 1
ATOM 782 C CA . GLN A 1 105 ? 24.500 -3.662 -14.484 1.00 40.00 105 GLN A CA 1
ATOM 783 C C . GLN A 1 105 ? 25.074 -5.078 -14.709 1.00 40.00 105 GLN A C 1
ATOM 785 O O . GLN A 1 105 ? 25.733 -5.317 -15.718 1.00 40.00 105 GLN A O 1
ATOM 790 N N . ASP A 1 106 ? 24.838 -6.019 -13.797 1.00 40.91 106 ASP A N 1
ATOM 791 C CA . ASP A 1 106 ? 25.551 -7.290 -13.779 1.00 40.91 106 ASP A CA 1
ATOM 792 C C . ASP A 1 106 ? 24.656 -8.426 -14.272 1.00 40.91 106 ASP A C 1
ATOM 794 O O . ASP A 1 106 ? 23.874 -9.032 -13.540 1.00 40.91 106 ASP A O 1
ATOM 798 N N . TYR A 1 107 ? 24.830 -8.751 -15.553 1.00 45.38 107 TYR A N 1
ATOM 799 C CA . TYR A 1 107 ? 24.247 -9.899 -16.259 1.00 45.38 107 TYR A CA 1
ATOM 800 C C . TYR A 1 107 ? 24.695 -11.276 -15.706 1.00 45.38 107 TYR A C 1
ATOM 802 O O . TYR A 1 107 ? 24.533 -12.293 -16.376 1.00 45.38 107 TYR A O 1
ATOM 810 N N . THR A 1 108 ? 25.283 -11.336 -14.507 1.00 41.19 108 THR A N 1
ATOM 811 C CA . THR A 1 108 ? 25.896 -12.541 -13.922 1.00 41.19 108 THR A CA 1
ATOM 812 C C . THR A 1 108 ? 25.117 -13.138 -12.746 1.00 41.19 108 THR A C 1
ATOM 814 O O . THR A 1 108 ? 25.428 -14.251 -12.328 1.00 41.19 108 THR A O 1
ATOM 817 N N . SER A 1 109 ? 24.069 -12.478 -12.239 1.00 45.94 109 SER A N 1
ATOM 818 C CA . SER A 1 109 ? 23.210 -13.037 -11.179 1.00 45.94 109 SER A CA 1
ATOM 819 C C . SER A 1 109 ? 21.983 -13.728 -11.785 1.00 45.94 109 SER A C 1
ATOM 821 O O . SER A 1 109 ? 20.919 -13.139 -11.950 1.00 45.94 109 SER A O 1
ATOM 823 N N . ALA A 1 110 ? 22.164 -14.992 -12.171 1.00 46.00 110 ALA A N 1
ATOM 824 C CA . ALA A 1 110 ? 21.243 -15.806 -12.969 1.00 46.00 110 ALA A CA 1
ATOM 825 C C . ALA A 1 110 ? 20.027 -16.384 -12.208 1.00 46.00 110 ALA A C 1
ATOM 827 O O . ALA A 1 110 ? 19.613 -17.514 -12.464 1.00 46.00 110 ALA A O 1
ATOM 828 N N . MET A 1 111 ? 19.423 -15.629 -11.291 1.00 51.44 111 MET A N 1
ATOM 829 C CA . MET A 1 111 ? 18.139 -16.017 -10.706 1.00 51.44 111 MET A CA 1
ATOM 830 C C . MET A 1 111 ? 17.360 -14.750 -10.354 1.00 51.44 111 MET A C 1
ATOM 832 O O . MET A 1 111 ? 17.636 -14.106 -9.345 1.00 51.44 111 MET A O 1
ATOM 836 N N . GLU A 1 112 ? 16.414 -14.355 -11.216 1.00 57.69 112 GLU A N 1
ATOM 837 C CA . GLU A 1 112 ? 15.380 -13.396 -10.812 1.00 57.69 112 GLU A CA 1
ATOM 838 C C . GLU A 1 112 ? 14.697 -13.998 -9.578 1.00 57.69 112 GLU A C 1
ATOM 840 O O . GLU A 1 112 ? 14.083 -15.061 -9.671 1.00 57.69 112 GLU A O 1
ATOM 845 N N . LEU A 1 113 ? 14.857 -13.368 -8.412 1.00 60.00 113 LEU A N 1
ATOM 846 C CA . LEU A 1 113 ? 14.143 -13.775 -7.206 1.00 60.00 113 LEU A CA 1
ATOM 847 C C . LEU A 1 113 ? 12.644 -13.558 -7.454 1.00 60.00 113 LEU A C 1
ATOM 849 O O . LEU A 1 113 ? 12.163 -12.423 -7.442 1.00 60.00 113 LEU A O 1
ATOM 853 N N . ASP A 1 114 ? 11.916 -14.644 -7.721 1.00 68.12 114 ASP A N 1
ATOM 854 C CA . ASP A 1 114 ? 10.458 -14.621 -7.806 1.00 68.12 114 ASP A CA 1
ATOM 855 C C . ASP A 1 114 ? 9.888 -14.600 -6.385 1.00 68.12 114 ASP A C 1
ATOM 857 O O . ASP A 1 114 ? 9.766 -15.623 -5.720 1.00 68.12 114 ASP A O 1
ATOM 861 N N . THR A 1 115 ? 9.592 -13.399 -5.899 1.00 73.94 115 THR A N 1
ATOM 862 C CA . THR A 1 115 ? 9.067 -13.158 -4.549 1.00 73.94 115 THR A CA 1
ATOM 863 C C . THR A 1 115 ? 7.548 -13.011 -4.529 1.00 73.94 115 THR A C 1
ATOM 865 O O . THR A 1 115 ? 6.995 -12.422 -3.601 1.00 73.94 115 THR A O 1
ATOM 868 N N . ARG A 1 116 ? 6.835 -13.528 -5.541 1.00 81.94 116 ARG A N 1
ATOM 869 C CA . ARG A 1 116 ? 5.361 -13.480 -5.570 1.00 81.94 116 ARG A CA 1
ATOM 870 C C . ARG A 1 116 ? 4.718 -14.152 -4.360 1.00 81.94 116 ARG A C 1
ATOM 872 O O . ARG A 1 116 ? 3.698 -13.659 -3.883 1.00 81.94 116 ARG A O 1
ATOM 879 N N . ASP A 1 117 ? 5.329 -15.223 -3.860 1.00 83.88 117 ASP A N 1
ATOM 880 C CA . ASP A 1 117 ? 4.865 -15.946 -2.670 1.00 83.88 117 ASP A CA 1
ATOM 881 C C . ASP A 1 117 ? 5.255 -15.232 -1.360 1.00 83.88 117 ASP A C 1
ATOM 883 O O . ASP A 1 117 ? 4.696 -15.508 -0.300 1.00 83.88 117 ASP A O 1
ATOM 887 N N . GLU A 1 118 ? 6.156 -14.247 -1.438 1.00 82.88 118 GLU A N 1
ATOM 888 C CA . GLU A 1 118 ? 6.641 -13.438 -0.317 1.00 82.88 118 GLU A CA 1
ATOM 889 C C . GLU A 1 118 ? 6.511 -11.930 -0.627 1.00 82.88 118 GLU A C 1
ATOM 891 O O . GLU A 1 118 ? 7.500 -11.196 -0.660 1.00 82.88 118 GLU A O 1
ATOM 896 N N . PRO A 1 119 ? 5.286 -11.408 -0.841 1.00 85.19 119 PRO A N 1
ATOM 897 C CA . PRO A 1 119 ? 5.054 -10.051 -1.354 1.00 85.19 119 PRO A CA 1
ATOM 898 C C . PRO A 1 119 ? 5.502 -8.929 -0.408 1.00 85.19 119 PRO A C 1
ATOM 900 O O . PRO A 1 119 ? 5.605 -7.772 -0.821 1.00 85.19 119 PRO A O 1
ATOM 903 N N . LEU A 1 120 ? 5.769 -9.260 0.855 1.00 87.00 120 LEU A N 1
ATOM 904 C CA . LEU A 1 120 ? 6.302 -8.343 1.857 1.00 87.00 120 LEU A CA 1
ATOM 905 C C . LEU A 1 120 ? 7.841 -8.345 1.917 1.00 87.00 120 LEU A C 1
ATOM 907 O O . LEU A 1 120 ? 8.414 -7.520 2.628 1.00 87.00 120 LEU A O 1
ATOM 911 N N . LEU A 1 121 ? 8.514 -9.233 1.175 1.00 83.62 121 LEU A N 1
ATOM 912 C CA . LEU A 1 121 ? 9.969 -9.264 1.079 1.00 83.62 121 LEU A CA 1
ATOM 913 C C . LEU A 1 121 ? 10.455 -8.204 0.069 1.00 83.62 121 LEU A C 1
ATOM 915 O O . LEU A 1 121 ? 10.039 -8.211 -1.096 1.00 83.62 121 LEU A O 1
ATOM 919 N N . PRO A 1 122 ? 11.345 -7.277 0.468 1.00 81.88 122 PRO A N 1
ATOM 920 C CA . PRO A 1 122 ? 11.946 -6.335 -0.469 1.00 81.88 122 PRO A CA 1
ATOM 921 C C . PRO A 1 122 ? 12.803 -7.058 -1.521 1.00 81.88 122 PRO A C 1
ATOM 923 O O . PRO A 1 122 ? 13.700 -7.820 -1.169 1.00 81.88 122 PRO A O 1
ATOM 926 N N . VAL A 1 123 ? 12.574 -6.782 -2.808 1.00 78.38 123 VAL A N 1
ATOM 927 C CA . VAL A 1 123 ? 13.354 -7.345 -3.934 1.00 78.38 123 VAL A CA 1
ATOM 928 C C . VAL A 1 123 ? 14.593 -6.524 -4.274 1.00 78.38 123 VAL A C 1
ATOM 930 O O . VAL A 1 123 ? 15.414 -6.931 -5.088 1.00 78.38 123 VAL A O 1
ATOM 933 N N . SER A 1 124 ? 14.726 -5.337 -3.683 1.00 74.06 124 SER A N 1
ATOM 934 C CA . SER A 1 124 ? 15.874 -4.456 -3.873 1.00 74.06 124 SER A CA 1
ATOM 935 C C . SER A 1 124 ? 16.129 -3.631 -2.614 1.00 74.06 124 SER A C 1
ATOM 937 O O . SER A 1 124 ? 15.269 -3.511 -1.739 1.00 74.06 124 SER A O 1
ATOM 939 N N . GLN A 1 125 ? 17.297 -2.996 -2.547 1.00 68.75 125 GLN A N 1
ATOM 940 C CA . GLN A 1 125 ? 17.642 -2.073 -1.466 1.00 68.75 125 GLN A CA 1
ATOM 941 C C . GLN A 1 125 ? 16.986 -0.686 -1.612 1.00 68.75 125 GLN A C 1
ATOM 943 O O . GLN A 1 125 ? 17.375 0.219 -0.875 1.00 68.75 125 GLN A O 1
ATOM 948 N N . HIS A 1 126 ? 16.021 -0.493 -2.530 1.00 69.62 126 HIS A N 1
ATOM 949 C CA . HIS A 1 126 ? 15.404 0.816 -2.793 1.00 69.62 126 HIS A CA 1
ATOM 950 C C . HIS A 1 126 ? 14.859 1.445 -1.506 1.00 69.62 126 HIS A C 1
ATOM 952 O O . HIS A 1 126 ? 13.990 0.881 -0.825 1.00 69.62 126 HIS A O 1
ATOM 958 N N . ARG A 1 127 ? 15.398 2.618 -1.153 1.00 79.00 127 ARG A N 1
ATOM 959 C CA . ARG A 1 127 ? 15.065 3.329 0.084 1.00 79.00 127 ARG A CA 1
ATOM 960 C C . ARG A 1 127 ? 14.075 4.437 -0.224 1.00 79.00 127 ARG A C 1
ATOM 962 O O . ARG A 1 127 ? 14.407 5.428 -0.866 1.00 79.00 127 ARG A O 1
ATOM 969 N N . PHE A 1 128 ? 12.879 4.309 0.324 1.00 85.56 128 PHE A N 1
ATOM 970 C CA . PHE A 1 128 ? 11.828 5.301 0.174 1.00 85.56 128 PHE A CA 1
ATOM 971 C C . PHE A 1 128 ? 11.017 5.438 1.457 1.00 85.56 128 PHE A C 1
ATOM 973 O O . PHE A 1 128 ? 11.109 4.602 2.358 1.00 85.56 128 PHE A O 1
ATOM 980 N N . ARG A 1 129 ? 10.238 6.515 1.536 1.00 87.12 129 ARG A N 1
ATOM 981 C CA . ARG A 1 129 ? 9.212 6.708 2.557 1.00 87.12 129 ARG A CA 1
ATOM 982 C C . ARG A 1 129 ? 7.836 6.752 1.922 1.00 87.12 129 ARG A C 1
ATOM 984 O O . ARG A 1 129 ? 7.686 7.263 0.818 1.00 87.12 129 ARG A O 1
ATOM 991 N N . THR A 1 130 ? 6.837 6.271 2.634 1.00 89.06 130 THR A N 1
ATOM 992 C CA . THR A 1 130 ? 5.437 6.356 2.237 1.00 89.06 130 THR A CA 1
ATOM 993 C C . THR A 1 130 ? 4.767 7.554 2.887 1.00 89.06 130 THR A C 1
ATOM 995 O O . THR A 1 130 ? 4.993 7.856 4.058 1.00 89.06 130 THR A O 1
ATOM 998 N N . ALA A 1 131 ? 3.924 8.228 2.119 1.00 90.75 131 ALA A N 1
ATOM 999 C CA . ALA A 1 131 ? 3.076 9.318 2.567 1.00 90.75 131 ALA A CA 1
ATOM 1000 C C . ALA A 1 131 ? 1.659 9.124 2.019 1.00 90.75 131 ALA A C 1
ATOM 1002 O O . ALA A 1 131 ? 1.433 8.294 1.135 1.00 90.75 131 ALA A O 1
ATOM 1003 N N . PHE A 1 132 ? 0.702 9.881 2.546 1.00 92.31 132 PHE A N 1
ATOM 1004 C CA . PHE A 1 132 ? -0.686 9.801 2.112 1.00 92.31 132 PHE A CA 1
ATOM 1005 C C . PHE A 1 132 ? -1.283 11.186 1.871 1.00 92.31 132 PHE A C 1
ATOM 1007 O O . PHE A 1 132 ? -0.962 12.143 2.575 1.00 92.31 132 PHE A O 1
ATOM 1014 N N . GLN A 1 133 ? -2.154 11.271 0.869 1.00 91.44 133 GLN A N 1
ATOM 1015 C CA . GLN A 1 133 ? -3.024 12.407 0.598 1.00 91.44 133 GLN A CA 1
ATOM 1016 C C . GLN A 1 133 ? -4.464 11.901 0.422 1.00 91.44 133 GLN A C 1
ATOM 1018 O O . GLN A 1 133 ? -4.669 10.900 -0.264 1.00 91.44 133 GLN A O 1
ATOM 1023 N N . PRO A 1 134 ? -5.472 12.578 0.987 1.00 89.88 134 PRO A N 1
ATOM 1024 C CA . PRO A 1 134 ? -5.375 13.865 1.680 1.00 89.88 134 PRO A CA 1
ATOM 1025 C C . PRO A 1 134 ? -4.860 13.733 3.137 1.00 89.88 134 PRO A C 1
ATOM 1027 O O . PRO A 1 134 ? -5.029 12.684 3.766 1.00 89.88 134 PRO A O 1
ATOM 1030 N N . ASP A 1 135 ? -4.195 14.773 3.668 1.00 89.31 135 ASP A N 1
ATOM 1031 C CA . ASP A 1 135 ? -3.534 14.747 4.998 1.00 89.31 135 ASP A CA 1
ATOM 1032 C C . ASP A 1 135 ? -4.540 14.552 6.148 1.00 89.31 135 ASP A C 1
ATOM 1034 O O . ASP A 1 135 ? -4.200 13.971 7.173 1.00 89.31 135 ASP A O 1
ATOM 1038 N N . GLU A 1 136 ? -5.802 14.953 5.968 1.00 90.38 136 GLU A N 1
ATOM 1039 C CA . GLU A 1 136 ? -6.867 14.837 6.972 1.00 90.38 136 GLU A CA 1
ATOM 1040 C C . GLU A 1 136 ? -7.199 13.382 7.327 1.00 90.38 136 GLU A C 1
ATOM 1042 O O . GLU A 1 136 ? -7.622 13.095 8.453 1.00 90.38 136 GLU A O 1
ATOM 1047 N N . ALA A 1 137 ? -7.014 12.475 6.366 1.00 92.38 137 ALA A N 1
ATOM 1048 C CA . ALA A 1 137 ? -7.207 11.041 6.535 1.00 92.38 137 ALA A CA 1
ATOM 1049 C C . ALA A 1 137 ? -5.911 10.308 6.911 1.00 92.38 137 ALA A C 1
ATOM 1051 O O . ALA A 1 137 ? -5.966 9.134 7.279 1.00 92.38 137 ALA A O 1
ATOM 1052 N N . TRP A 1 138 ? -4.752 10.971 6.855 1.00 92.00 138 TRP A N 1
ATOM 1053 C CA . TRP A 1 138 ? -3.478 10.366 7.226 1.00 92.00 138 TRP A CA 1
ATOM 1054 C C . TRP A 1 138 ? -3.261 10.420 8.742 1.00 92.00 138 TRP A C 1
ATOM 1056 O O . TRP A 1 138 ? -3.100 11.488 9.331 1.00 92.00 138 TRP A O 1
ATOM 1066 N N . ILE A 1 139 ? -3.190 9.253 9.385 1.00 88.88 139 ILE A N 1
ATOM 1067 C CA . ILE A 1 139 ? -2.800 9.150 10.792 1.00 88.88 139 ILE A CA 1
ATOM 1068 C C . ILE A 1 139 ? -1.273 9.069 10.862 1.00 88.88 139 ILE A C 1
ATOM 1070 O O . ILE A 1 139 ? -0.661 8.072 10.471 1.00 88.88 139 ILE A O 1
ATOM 1074 N N . LYS A 1 140 ? -0.643 10.130 11.371 1.00 82.88 140 LYS A N 1
ATOM 1075 C CA . LYS A 1 140 ? 0.819 10.203 11.509 1.00 82.88 140 LYS A CA 1
ATOM 1076 C C . LYS A 1 140 ? 1.280 9.310 12.658 1.00 82.88 140 LYS A C 1
ATOM 1078 O O . LYS A 1 140 ? 0.595 9.192 13.670 1.00 82.88 140 LYS A O 1
ATOM 1083 N N . SER A 1 141 ? 2.479 8.736 12.554 1.00 72.31 141 SER A N 1
ATOM 1084 C CA . SER A 1 141 ? 3.009 7.815 13.574 1.00 72.31 141 SER A CA 1
ATOM 1085 C C . SER A 1 141 ? 3.075 8.425 14.980 1.00 72.31 141 SER A C 1
ATOM 1087 O O . SER A 1 141 ? 2.943 7.705 15.961 1.00 72.31 141 SER A O 1
ATOM 1089 N N . SER A 1 142 ? 3.226 9.749 15.098 1.00 68.94 142 SER A N 1
ATOM 1090 C CA . SER A 1 142 ? 3.180 10.466 16.381 1.00 68.94 142 SER A CA 1
ATOM 1091 C C . SER A 1 142 ? 1.798 10.478 17.046 1.00 68.94 142 SER A C 1
ATOM 1093 O O . SER A 1 142 ? 1.710 10.702 18.249 1.00 68.94 142 SER A O 1
ATOM 1095 N N . GLN A 1 143 ? 0.729 10.266 16.274 1.00 67.50 143 GLN A N 1
ATOM 1096 C CA . GLN A 1 143 ? -0.665 10.246 16.728 1.00 67.50 143 GLN A CA 1
ATOM 1097 C C . GLN A 1 143 ? -1.171 8.829 17.014 1.00 67.50 143 GLN A C 1
ATOM 1099 O O . GLN A 1 143 ? -2.236 8.666 17.608 1.00 67.50 143 GLN A O 1
ATOM 1104 N N . LEU A 1 144 ? -0.435 7.802 16.583 1.00 67.25 144 LEU A N 1
ATOM 1105 C CA . LEU A 1 144 ? -0.736 6.429 16.951 1.00 67.25 144 LEU A CA 1
ATOM 1106 C C . LEU A 1 144 ? -0.425 6.270 18.443 1.00 67.25 144 LEU A C 1
ATOM 1108 O O . LEU A 1 144 ? 0.730 6.349 18.865 1.00 67.25 144 LEU A O 1
ATOM 1112 N N . GLU A 1 145 ? -1.461 6.067 19.263 1.00 59.72 145 GLU A N 1
ATOM 1113 C CA . GLU A 1 145 ? -1.262 5.555 20.619 1.00 59.72 145 GLU A CA 1
ATOM 1114 C C . GLU A 1 145 ? -0.395 4.294 20.516 1.00 59.72 145 GLU A C 1
ATOM 1116 O O . GLU A 1 145 ? -0.643 3.462 19.644 1.00 59.72 145 GLU A O 1
ATOM 1121 N N . LYS A 1 146 ? 0.600 4.124 21.401 1.00 55.84 146 LYS A N 1
ATOM 1122 C CA . LYS A 1 146 ? 1.444 2.911 21.494 1.00 55.84 146 LYS A CA 1
ATOM 1123 C C . LYS A 1 146 ? 0.652 1.686 21.977 1.00 55.84 146 LYS A C 1
ATOM 1125 O O . LYS A 1 146 ? 1.078 0.958 22.872 1.00 55.84 146 LYS A O 1
ATOM 1130 N N . ARG A 1 147 ? -0.549 1.485 21.455 1.00 50.16 147 ARG A N 1
ATOM 1131 C CA . ARG A 1 147 ? -1.340 0.287 21.650 1.00 50.16 147 ARG A CA 1
ATOM 1132 C C . ARG A 1 147 ? -1.089 -0.598 20.443 1.00 50.16 147 ARG A C 1
ATOM 1134 O O . ARG A 1 147 ? -1.288 -0.126 19.328 1.00 50.16 147 ARG A O 1
ATOM 1141 N N . PRO A 1 148 ? -0.669 -1.855 20.644 1.00 50.00 148 PRO A N 1
ATOM 1142 C CA . PRO A 1 148 ? -0.456 -2.778 19.548 1.00 50.00 148 PRO A CA 1
ATOM 1143 C C . PRO A 1 148 ? -1.833 -3.150 19.001 1.00 50.00 148 PRO A C 1
ATOM 1145 O O . PRO A 1 148 ? -2.441 -4.126 19.436 1.00 50.00 148 PRO A O 1
ATOM 1148 N N . SER A 1 149 ? -2.378 -2.336 18.098 1.00 49.50 149 SER A N 1
ATOM 1149 C CA . SER A 1 149 ? -3.620 -2.683 17.418 1.00 49.50 149 SER A CA 1
ATOM 1150 C C . SER A 1 149 ? -3.407 -3.902 16.523 1.00 49.50 149 SER A C 1
ATOM 1152 O O . SER A 1 149 ? -4.376 -4.624 16.329 1.00 49.50 149 SER A O 1
ATOM 1154 N N . PHE A 1 150 ? -2.168 -4.207 16.093 1.00 52.09 150 PHE A N 1
ATOM 1155 C CA . PHE A 1 150 ? -1.798 -5.499 15.497 1.00 52.09 150 PHE A CA 1
ATOM 1156 C C . PHE A 1 150 ? -0.265 -5.773 15.513 1.00 52.09 150 PHE A C 1
ATOM 1158 O O . PHE A 1 150 ? 0.439 -5.377 14.588 1.00 52.09 150 PHE A O 1
ATOM 1165 N N . PRO A 1 151 ? 0.301 -6.471 16.522 1.00 53.84 151 PRO A N 1
ATOM 1166 C CA . PRO A 1 151 ? 1.760 -6.517 16.716 1.00 53.84 151 PRO A CA 1
ATOM 1167 C C . PRO A 1 151 ? 2.540 -7.409 15.732 1.00 53.84 151 PRO A C 1
ATOM 1169 O O . PRO A 1 151 ? 3.734 -7.188 15.541 1.00 53.84 151 PRO A O 1
ATOM 1172 N N . ALA A 1 152 ? 1.912 -8.415 15.109 1.00 51.47 152 ALA A N 1
ATOM 1173 C CA . ALA A 1 152 ? 2.644 -9.434 14.343 1.00 51.47 152 ALA A CA 1
ATOM 1174 C C . ALA A 1 152 ? 3.272 -8.889 13.045 1.00 51.47 152 ALA A C 1
ATOM 1176 O O . ALA A 1 152 ? 4.425 -9.184 12.744 1.00 51.47 152 ALA A O 1
ATOM 1177 N N . TYR A 1 153 ? 2.544 -8.058 12.296 1.00 52.72 153 TYR A N 1
ATOM 1178 C CA . TYR A 1 153 ? 3.042 -7.509 11.029 1.00 52.72 153 TYR A CA 1
ATOM 1179 C C . TYR A 1 153 ? 3.918 -6.270 11.225 1.00 52.72 153 TYR A C 1
ATOM 1181 O O . TYR A 1 153 ? 4.885 -6.076 10.491 1.00 52.72 153 TYR A O 1
ATOM 1189 N N . GLU A 1 154 ? 3.614 -5.474 12.253 1.00 54.44 154 GLU A N 1
ATOM 1190 C CA . GLU A 1 154 ? 4.379 -4.280 12.623 1.00 54.44 154 GLU A CA 1
ATOM 1191 C C . GLU A 1 154 ? 5.810 -4.632 13.065 1.00 54.44 154 GLU A C 1
ATOM 1193 O O . GLU A 1 154 ? 6.723 -3.834 12.896 1.00 54.44 154 GLU A O 1
ATOM 1198 N N . THR A 1 155 ? 6.040 -5.847 13.575 1.00 50.81 155 THR A N 1
ATOM 1199 C CA . THR A 1 155 ? 7.383 -6.328 13.946 1.00 50.81 155 THR A CA 1
ATOM 1200 C C . THR A 1 155 ? 8.074 -7.144 12.853 1.00 50.81 155 THR A C 1
ATOM 1202 O O . THR A 1 155 ? 9.292 -7.050 12.728 1.00 50.81 155 THR A O 1
ATOM 1205 N N . ALA A 1 156 ? 7.335 -7.913 12.042 1.00 51.34 156 ALA A N 1
ATOM 1206 C CA . ALA A 1 156 ? 7.923 -8.774 11.008 1.00 51.34 156 ALA A CA 1
ATOM 1207 C C . ALA A 1 156 ? 8.295 -8.032 9.709 1.00 51.34 156 ALA A C 1
ATOM 1209 O O . ALA A 1 156 ? 9.264 -8.401 9.050 1.00 51.34 156 ALA A O 1
ATOM 1210 N N . TYR A 1 157 ? 7.552 -6.980 9.352 1.00 56.00 157 TYR A N 1
ATOM 1211 C CA . TYR A 1 157 ? 7.725 -6.245 8.087 1.00 56.00 157 TYR A CA 1
ATOM 1212 C C . TYR A 1 157 ? 7.804 -4.724 8.282 1.00 56.00 157 TYR A C 1
ATOM 1214 O O . TYR A 1 157 ? 7.862 -3.965 7.312 1.00 56.00 157 TYR A O 1
ATOM 1222 N N . GLY A 1 158 ? 7.783 -4.271 9.539 1.00 59.03 158 GLY A N 1
ATOM 1223 C CA . GLY A 1 158 ? 7.616 -2.874 9.909 1.00 59.03 158 GLY A CA 1
ATOM 1224 C C . GLY A 1 158 ? 8.894 -2.066 9.811 1.00 59.03 158 GLY A C 1
ATOM 1225 O O . GLY A 1 158 ? 9.452 -1.660 10.825 1.00 59.03 158 GLY A O 1
ATOM 1226 N N . ASP A 1 159 ? 9.307 -1.748 8.586 1.00 74.00 159 ASP A N 1
ATOM 1227 C CA . ASP A 1 159 ? 9.946 -0.453 8.383 1.00 74.00 159 ASP A CA 1
ATOM 1228 C C . ASP A 1 159 ? 8.849 0.620 8.528 1.00 74.00 159 ASP A C 1
ATOM 1230 O O . ASP A 1 159 ? 7.975 0.724 7.654 1.00 74.00 159 ASP A O 1
ATOM 1234 N N . PRO A 1 160 ? 8.844 1.431 9.607 1.00 75.81 160 PRO A N 1
ATOM 1235 C CA . PRO A 1 160 ? 7.820 2.453 9.802 1.00 75.81 160 PRO A CA 1
ATOM 1236 C C . PRO A 1 160 ? 7.853 3.507 8.695 1.00 75.81 160 PRO A C 1
ATOM 1238 O O . PRO A 1 160 ? 6.858 4.184 8.458 1.00 75.81 160 PRO A O 1
ATOM 1241 N N . ALA A 1 161 ? 8.983 3.644 7.990 1.00 80.12 161 ALA A N 1
ATOM 1242 C CA . ALA A 1 161 ? 9.090 4.529 6.844 1.00 80.12 161 ALA A CA 1
ATOM 1243 C C . ALA A 1 161 ? 8.243 4.058 5.655 1.00 80.12 161 ALA A C 1
ATOM 1245 O O . ALA A 1 161 ? 7.893 4.885 4.819 1.00 80.12 161 ALA A O 1
ATOM 1246 N N . LYS A 1 162 ? 7.922 2.763 5.574 1.00 87.00 162 LYS A N 1
ATOM 1247 C CA . LYS A 1 162 ? 7.205 2.128 4.460 1.00 87.00 162 LYS A CA 1
ATOM 1248 C C . LYS A 1 162 ? 5.743 1.802 4.773 1.00 87.00 162 LYS A C 1
ATOM 1250 O O . LYS A 1 162 ? 5.069 1.162 3.964 1.00 87.00 162 LYS A O 1
ATOM 1255 N N . THR A 1 163 ? 5.276 2.208 5.951 1.00 88.00 163 THR A N 1
ATOM 1256 C CA . THR A 1 163 ? 3.932 1.920 6.442 1.00 88.00 163 THR A CA 1
ATOM 1257 C C . THR A 1 163 ? 3.162 3.215 6.660 1.00 88.00 163 THR A C 1
ATOM 1259 O O . THR A 1 163 ? 3.685 4.183 7.212 1.00 88.00 163 THR A O 1
ATOM 1262 N N . ILE A 1 164 ? 1.897 3.230 6.246 1.00 89.94 164 ILE A N 1
ATOM 1263 C CA . ILE A 1 164 ? 0.956 4.322 6.505 1.00 89.94 164 ILE A CA 1
ATOM 1264 C C . ILE A 1 164 ? -0.329 3.786 7.118 1.00 89.94 164 ILE A C 1
ATOM 1266 O O . ILE A 1 164 ? -0.767 2.673 6.824 1.00 89.94 164 ILE A O 1
ATOM 1270 N N . VAL A 1 165 ? -0.944 4.623 7.951 1.00 91.44 165 VAL A N 1
ATOM 1271 C CA . VAL A 1 165 ? -2.232 4.351 8.582 1.00 91.44 165 VAL A CA 1
ATOM 1272 C C . VAL A 1 165 ? -3.219 5.426 8.150 1.00 91.44 165 VAL A C 1
ATOM 1274 O O . VAL A 1 165 ? -2.927 6.620 8.227 1.00 91.44 165 VAL A O 1
ATOM 1277 N N . ILE A 1 166 ? -4.379 4.995 7.671 1.00 93.25 166 ILE A N 1
ATOM 1278 C CA . ILE A 1 166 ? -5.375 5.851 7.032 1.00 93.25 166 ILE A CA 1
ATOM 1279 C C . ILE A 1 166 ? -6.710 5.696 7.761 1.00 93.25 166 ILE A C 1
ATOM 1281 O O . ILE A 1 166 ? -7.220 4.582 7.896 1.00 93.25 166 ILE A O 1
ATOM 1285 N N . ASP A 1 167 ? -7.300 6.804 8.210 1.00 93.44 167 ASP A N 1
ATOM 1286 C CA . ASP A 1 167 ? -8.660 6.829 8.754 1.00 93.44 167 ASP A CA 1
ATOM 1287 C C . ASP A 1 167 ? -9.677 6.775 7.609 1.00 93.44 167 ASP A C 1
ATOM 1289 O O . ASP A 1 167 ? -9.920 7.768 6.918 1.00 93.44 167 ASP A O 1
ATOM 1293 N N . LEU A 1 168 ? -10.308 5.614 7.415 1.00 92.94 168 LEU A N 1
ATOM 1294 C CA . LEU A 1 168 ? -11.280 5.422 6.339 1.00 92.94 168 LEU A CA 1
ATOM 1295 C C . LEU A 1 168 ? -12.532 6.291 6.492 1.00 92.94 168 LEU A C 1
ATOM 1297 O O . LEU A 1 168 ? -13.244 6.485 5.511 1.00 92.94 168 LEU A O 1
ATOM 1301 N N . ASN A 1 169 ? -12.817 6.816 7.686 1.00 92.56 169 ASN A N 1
ATOM 1302 C CA . ASN A 1 169 ? -13.975 7.687 7.907 1.00 92.56 169 ASN A CA 1
ATOM 1303 C C . ASN A 1 169 ? -13.718 9.130 7.449 1.00 92.56 169 ASN A C 1
ATOM 1305 O O . ASN A 1 169 ? -14.646 9.931 7.398 1.00 92.56 169 ASN A O 1
ATOM 1309 N N . ARG A 1 170 ? -12.462 9.461 7.130 1.00 92.56 170 ARG A N 1
ATOM 1310 C CA . ARG A 1 170 ? -12.031 10.786 6.666 1.00 92.56 170 ARG A CA 1
ATOM 1311 C C . ARG A 1 170 ? -11.629 10.799 5.195 1.00 92.56 170 ARG A C 1
ATOM 1313 O O . ARG A 1 170 ? -11.193 11.828 4.689 1.00 92.56 170 ARG A O 1
ATOM 1320 N N . ILE A 1 171 ? -11.764 9.665 4.510 1.00 90.44 171 ILE A N 1
ATOM 1321 C CA . ILE A 1 171 ? -11.521 9.580 3.074 1.00 90.44 171 ILE A CA 1
ATOM 1322 C C . ILE A 1 171 ? -12.649 10.309 2.337 1.00 90.44 171 ILE A C 1
ATOM 1324 O O . ILE A 1 171 ? -13.821 10.036 2.613 1.00 90.44 171 ILE A O 1
ATOM 1328 N N . PRO A 1 172 ? -12.326 11.226 1.406 1.00 83.31 172 PRO A N 1
ATOM 1329 C CA . PRO A 1 172 ? -13.341 11.883 0.600 1.00 83.31 172 PRO A CA 1
ATOM 1330 C C . PRO A 1 172 ? -14.129 10.845 -0.212 1.00 83.31 172 PRO A C 1
ATOM 1332 O O . PRO A 1 172 ? -13.576 9.802 -0.586 1.00 83.31 172 PRO A O 1
ATOM 1335 N N . PRO A 1 173 ? -15.415 11.109 -0.500 1.00 77.69 173 PRO A N 1
ATOM 1336 C CA . PRO A 1 173 ? -16.208 10.214 -1.329 1.00 77.69 173 PRO A CA 1
ATOM 1337 C C . PRO A 1 173 ? -15.527 10.008 -2.693 1.00 77.69 173 PRO A C 1
ATOM 1339 O O . PRO A 1 173 ? -14.834 10.909 -3.175 1.00 77.69 173 PRO A O 1
ATOM 1342 N N . PRO A 1 174 ? -15.680 8.823 -3.310 1.00 73.56 174 PRO A N 1
ATOM 1343 C CA . PRO A 1 174 ? -15.137 8.579 -4.639 1.00 73.56 174 PRO A CA 1
ATOM 1344 C C . PRO A 1 174 ? -15.720 9.598 -5.627 1.00 73.56 174 PRO A C 1
ATOM 1346 O O . PRO A 1 174 ? -16.933 9.801 -5.653 1.00 73.56 174 PRO A O 1
ATOM 1349 N N . ALA A 1 175 ? -14.833 10.258 -6.375 1.00 59.56 175 ALA A N 1
ATOM 1350 C CA . ALA A 1 175 ? -15.187 11.154 -7.474 1.00 59.56 175 ALA A CA 1
ATOM 1351 C C . ALA A 1 175 ? -15.620 10.369 -8.717 1.00 59.56 175 ALA A C 1
ATOM 1353 O O . ALA A 1 175 ? -15.081 9.252 -8.916 1.00 59.56 175 ALA A O 1
#

Secondary structure (DSSP, 8-state):
---HHHHHHHHHHEEEEESGGGGSS--S-----EESS-HHHHHHHHHHHHHHHHHS-TTPPEEEEEEEE-TTS-EEEEEEEEEE-TTSEEEEEEEEEEE-S--SS-TT-------TT-TTS-SS---EEEEESSGGGEE-TTTS-S--SSHHHHHHS--GGGEEEEEGGGSPPP-

Foldseek 3Di:
DDALLLQLLFQQFKFKAFPVVPPDDDPDDPVGHHRLDDNVRSVVCSHVVVVVQVVDDLQDKDKDWDWDQDPVRATFIWIWIWHAFPQRKIKTFTLGRRHGLDDDPDPPPPDSPPCRVPRLHRSDPGDIAMDGPPPQFWDDPVNDDPDCSDPPCCVPRNPVRRMTITRSVRRDGRD

pLDDT: mean 78.06, std 17.43, range [38.38, 96.19]

Radius of gyration: 16.33 Å; chains: 1; bounding box: 42×40×42 Å